Protein AF-A0A9C8WRX9-F1 (afdb_monomer_lite)

Radius of gyration: 29.64 Å; chains: 1; bounding box: 60×27×89 Å

Secondary structure (DSSP, 8-state):
-TTHHHHHHHHHHHHHHHHHHHHHHHHHHHHHHHHHHHHHHHHHT-HHHHHHHHHHHHHHHHHHHHHHTT---SSTTS---HHHHHHHHHHHHHHHHHHHHHHHHHHHHHHHHHIIIIIIHHHHHHHHHHHHHHHHHHHHTT--

Sequence (144 aa):
MKRIFRHWKSLYLVCCLVYAGWVVYIGQAEFAKVNRQYRVLVARLEPDRVKAAALEELGAECRRELRQRNIPEEGACSSWSPEVVETKRNTIAERLEWDRERGLLKVVLFYSSFVILFLLFPPLFIYLFILAVVTLCKNIKIVR

Foldseek 3Di:
DVVCVVCVVVVLVVVLVVQLVVLVVVCPVVLVVLVVVLVVLVVCLPLVNLLVVLLVVQLVVVVVVCVVVVHDPPPPSPDDDPVSSVVSSVVSNVVSVVVSVVSVVVSVCVVVCSCVVRNPVVSVVVVVVVVVVVVVVVVVVVVD

Structure (mmCIF, N/CA/C/O backbone):
data_AF-A0A9C8WRX9-F1
#
_entry.id   AF-A0A9C8WRX9-F1
#
loop_
_atom_site.group_PDB
_atom_site.id
_atom_site.type_symbol
_atom_site.label_atom_id
_atom_site.label_alt_id
_atom_site.label_comp_id
_atom_site.label_asym_id
_atom_site.label_entity_id
_atom_site.label_seq_id
_atom_site.pdbx_PDB_ins_code
_atom_site.Cartn_x
_atom_site.Cartn_y
_atom_site.Cartn_z
_atom_site.occupancy
_atom_site.B_iso_or_equiv
_atom_site.auth_seq_id
_atom_site.auth_comp_id
_atom_site.auth_asym_id
_atom_site.auth_atom_id
_atom_site.pdbx_PDB_model_num
ATOM 1 N N . MET A 1 1 ? -31.955 0.089 37.528 1.00 51.91 1 MET A N 1
ATOM 2 C CA . MET A 1 1 ? -30.509 -0.012 37.186 1.00 51.91 1 MET A CA 1
ATOM 3 C C . MET A 1 1 ? -29.984 -1.441 36.987 1.00 51.91 1 MET A C 1
ATOM 5 O O . MET A 1 1 ? -29.289 -1.645 36.005 1.00 51.91 1 MET A O 1
ATOM 9 N N . LYS A 1 2 ? -30.288 -2.444 37.836 1.00 53.25 2 LYS A N 1
ATOM 10 C CA . LYS A 1 2 ? -29.696 -3.805 37.718 1.00 53.25 2 LYS A CA 1
ATOM 11 C C . LYS A 1 2 ? -29.976 -4.553 36.389 1.00 53.25 2 LYS A C 1
ATOM 13 O O . LYS A 1 2 ? -29.121 -5.317 35.962 1.00 53.25 2 LYS A O 1
ATOM 18 N N . ARG A 1 3 ? -31.121 -4.336 35.714 1.00 57.88 3 ARG A N 1
ATOM 19 C CA . ARG A 1 3 ? -31.441 -5.002 34.422 1.00 57.88 3 ARG A CA 1
ATOM 20 C C . ARG A 1 3 ? -30.629 -4.476 33.233 1.00 57.88 3 ARG A C 1
ATOM 22 O O . ARG A 1 3 ? -30.101 -5.284 32.477 1.00 57.88 3 ARG A O 1
ATOM 29 N N . ILE A 1 4 ? -30.467 -3.155 33.113 1.00 59.72 4 ILE A N 1
ATOM 30 C CA . ILE A 1 4 ? -29.676 -2.510 32.040 1.00 59.72 4 ILE A CA 1
ATOM 31 C C . ILE A 1 4 ? -28.218 -2.999 32.097 1.00 59.72 4 ILE A C 1
ATOM 33 O O . ILE A 1 4 ? -27.620 -3.383 31.096 1.00 59.72 4 ILE A O 1
ATOM 37 N N . PHE A 1 5 ? -27.702 -3.138 33.317 1.00 62.62 5 PHE A N 1
ATOM 38 C CA . PHE A 1 5 ? -26.384 -3.691 33.613 1.00 62.62 5 PHE A CA 1
ATOM 39 C C . PHE A 1 5 ? -26.188 -5.177 33.303 1.00 62.62 5 PHE A C 1
ATOM 41 O O . PHE A 1 5 ? -25.057 -5.655 33.341 1.00 62.62 5 PHE A O 1
ATOM 48 N N . ARG A 1 6 ? -27.250 -5.930 33.008 1.00 67.81 6 ARG A N 1
ATOM 49 C CA . ARG A 1 6 ? -27.125 -7.343 32.636 1.00 67.81 6 ARG A CA 1
ATOM 50 C C . ARG A 1 6 ? -26.940 -7.516 31.122 1.00 67.81 6 ARG A C 1
ATOM 52 O O . ARG A 1 6 ? -26.335 -8.494 30.712 1.00 67.81 6 ARG A O 1
ATOM 59 N N . HIS A 1 7 ? -27.416 -6.562 30.313 1.00 79.31 7 HIS A N 1
ATOM 60 C CA . HIS A 1 7 ? -27.458 -6.680 28.845 1.00 79.31 7 HIS A CA 1
ATOM 61 C C . HIS A 1 7 ? -26.513 -5.718 28.109 1.00 79.31 7 HIS A C 1
ATOM 63 O O . HIS A 1 7 ? -26.335 -5.859 26.901 1.00 79.31 7 HIS A O 1
ATOM 69 N N . TRP A 1 8 ? -25.856 -4.785 28.811 1.00 80.25 8 TRP A N 1
ATOM 70 C CA . TRP A 1 8 ? -24.963 -3.798 28.184 1.00 80.25 8 TRP A CA 1
ATOM 71 C C . TRP A 1 8 ? -23.849 -4.423 27.333 1.00 80.25 8 TRP A C 1
ATOM 73 O O . TRP A 1 8 ? -23.511 -3.864 26.300 1.00 80.25 8 TRP A O 1
ATOM 83 N N . LYS A 1 9 ? -23.327 -5.602 27.710 1.00 82.88 9 LYS A N 1
ATOM 84 C CA . LYS A 1 9 ? -22.316 -6.325 26.917 1.00 82.88 9 LYS A CA 1
ATOM 85 C C . LYS A 1 9 ? -22.844 -6.750 25.546 1.00 82.88 9 LYS A C 1
ATOM 87 O O . LYS A 1 9 ? -22.125 -6.636 24.563 1.00 82.88 9 LYS A O 1
ATOM 92 N N . SER A 1 10 ? -24.092 -7.221 25.487 1.00 85.44 10 SER A N 1
ATOM 93 C CA . SER A 1 10 ? -24.718 -7.647 24.227 1.00 85.44 10 SER A CA 1
ATOM 94 C C . SER A 1 10 ? -25.017 -6.442 23.341 1.00 85.44 10 SER A C 1
ATOM 96 O O . SER A 1 10 ? -24.721 -6.469 22.154 1.00 85.44 10 SER A O 1
ATOM 98 N N . LEU A 1 11 ? -25.529 -5.355 23.930 1.00 86.00 11 LEU A N 1
ATOM 99 C CA . LEU A 1 11 ? -25.752 -4.102 23.207 1.00 86.00 11 LEU A CA 1
ATOM 100 C C . LEU A 1 11 ? -24.438 -3.532 22.655 1.00 86.00 11 LEU A C 1
ATOM 102 O O . LEU A 1 11 ? -24.371 -3.163 21.489 1.00 86.00 11 LEU A O 1
ATOM 106 N N . TYR A 1 12 ? -23.385 -3.519 23.474 1.00 85.56 12 TYR A N 1
ATOM 107 C CA . TYR A 1 12 ? -22.049 -3.099 23.062 1.00 85.56 12 TYR A CA 1
ATOM 108 C C . TYR A 1 12 ? -21.527 -3.953 21.900 1.00 85.56 12 TYR A C 1
ATOM 110 O O . TYR A 1 12 ? -21.098 -3.395 20.896 1.00 85.56 12 TYR A O 1
ATOM 118 N N . LEU A 1 13 ? -21.638 -5.285 21.987 1.00 86.50 13 LEU A N 1
ATOM 119 C CA . LEU A 1 13 ? -21.220 -6.191 20.915 1.00 86.50 13 LEU A CA 1
ATOM 120 C C . LEU A 1 13 ? -21.932 -5.871 19.591 1.00 86.50 13 LEU A C 1
ATOM 122 O O . LEU A 1 13 ? -21.276 -5.747 18.560 1.00 86.50 13 LEU A O 1
ATOM 126 N N . VAL A 1 14 ? -23.257 -5.696 19.620 1.00 89.62 14 VAL A N 1
ATOM 127 C CA . VAL A 1 14 ? -24.044 -5.354 18.425 1.00 89.62 14 VAL A CA 1
ATOM 128 C C . VAL A 1 14 ? -23.604 -4.006 17.853 1.00 89.62 14 VAL A C 1
ATOM 130 O O . VAL A 1 14 ? -23.353 -3.910 16.653 1.00 89.62 14 VAL A O 1
ATOM 133 N N . CYS A 1 15 ? -23.429 -2.984 18.695 1.00 88.06 15 CYS A N 1
ATOM 134 C CA . CYS A 1 15 ? -22.931 -1.679 18.257 1.00 88.06 15 CYS A CA 1
ATOM 135 C C . CYS A 1 15 ? -21.534 -1.773 17.626 1.00 88.06 15 CYS A C 1
ATOM 137 O O . CYS A 1 15 ? -21.291 -1.140 16.603 1.00 88.06 15 CYS A O 1
ATOM 139 N N . CYS A 1 16 ? -20.631 -2.583 18.187 1.00 89.56 16 CYS A N 1
ATOM 140 C CA . CYS A 1 16 ? -19.301 -2.802 17.623 1.00 89.56 16 CYS A CA 1
ATOM 141 C C . CYS A 1 16 ? -19.353 -3.480 16.255 1.00 89.56 16 CYS A C 1
ATOM 143 O O . CYS A 1 16 ? -18.619 -3.074 15.360 1.00 89.56 16 CYS A O 1
ATOM 145 N N . LEU A 1 17 ? -20.221 -4.479 16.073 1.00 89.56 17 LEU A N 1
ATOM 146 C CA . LEU A 1 17 ? -20.381 -5.159 14.786 1.00 89.56 17 LEU A CA 1
ATOM 147 C C . LEU A 1 17 ? -20.940 -4.214 13.717 1.00 89.56 17 LEU A C 1
ATOM 149 O O . LEU A 1 17 ? -20.411 -4.166 12.607 1.00 89.56 17 LEU A O 1
ATOM 153 N N . VAL A 1 18 ? -21.960 -3.421 14.061 1.00 92.06 18 VAL A N 1
ATOM 154 C CA . VAL A 1 18 ? -22.529 -2.410 13.155 1.00 92.06 18 VAL A CA 1
ATOM 155 C C . VAL A 1 18 ? -21.480 -1.356 12.797 1.00 92.06 18 VAL A C 1
ATOM 157 O O . VAL A 1 18 ? -21.315 -1.028 11.624 1.00 92.06 18 VAL A O 1
ATOM 160 N N . TYR A 1 19 ? -20.727 -0.868 13.785 1.00 89.69 19 TYR A N 1
ATOM 161 C CA . TYR A 1 19 ? -19.653 0.097 13.571 1.00 89.69 19 TYR A CA 1
ATOM 162 C C . TYR A 1 19 ? -18.541 -0.463 12.678 1.00 89.69 19 TYR A C 1
ATOM 164 O O . TYR A 1 19 ? -18.140 0.196 11.723 1.00 89.69 19 TYR A O 1
ATOM 172 N N . ALA A 1 20 ? -18.083 -1.691 12.934 1.00 87.62 20 ALA A N 1
ATOM 173 C CA . ALA A 1 20 ? -17.070 -2.342 12.112 1.00 87.62 20 ALA A CA 1
ATOM 174 C C . ALA A 1 20 ? -17.550 -2.503 10.663 1.00 87.62 20 ALA A C 1
ATOM 176 O O . ALA A 1 20 ? -16.815 -2.163 9.738 1.00 87.62 20 ALA A O 1
ATOM 177 N N . GLY A 1 21 ? -18.797 -2.942 10.458 1.00 90.19 21 GLY A N 1
ATOM 178 C CA . GLY A 1 21 ? -19.402 -3.036 9.128 1.00 90.19 21 GLY A CA 1
ATOM 179 C C . GLY A 1 21 ? -19.454 -1.685 8.408 1.00 90.19 21 GLY A C 1
ATOM 180 O O . GLY A 1 21 ? -19.075 -1.593 7.243 1.00 90.19 21 GLY A O 1
ATOM 181 N N . TRP A 1 22 ? -19.848 -0.624 9.115 1.00 91.50 22 TRP A N 1
ATOM 182 C CA . TRP A 1 22 ? -19.892 0.739 8.583 1.00 91.50 22 TRP A CA 1
ATOM 183 C C . TRP A 1 22 ? -18.506 1.283 8.208 1.00 91.50 22 TRP A C 1
ATOM 185 O O . TRP A 1 22 ? -18.316 1.821 7.118 1.00 91.50 22 TRP A O 1
ATOM 195 N N . VAL A 1 23 ? -17.517 1.108 9.088 1.00 88.44 23 VAL A N 1
ATOM 196 C CA . VAL A 1 23 ? -16.126 1.523 8.855 1.00 88.44 23 VAL A CA 1
ATOM 197 C C . VAL A 1 23 ? -15.534 0.784 7.660 1.00 88.44 23 VAL A C 1
ATOM 199 O O . VAL A 1 23 ? -14.922 1.411 6.797 1.00 88.44 23 VAL A O 1
ATOM 202 N N . VAL A 1 24 ? -15.752 -0.531 7.572 1.00 87.81 24 VAL A N 1
ATOM 203 C CA . VAL A 1 24 ? -15.314 -1.332 6.424 1.00 87.81 24 VAL A CA 1
ATOM 204 C C . VAL A 1 24 ? -15.977 -0.834 5.145 1.00 87.81 24 VAL A C 1
ATOM 206 O O . VAL A 1 24 ? -15.273 -0.655 4.157 1.00 87.81 24 VAL A O 1
ATOM 209 N N . TYR A 1 25 ? -17.286 -0.559 5.168 1.00 89.56 25 TYR A N 1
ATOM 210 C CA . TYR A 1 25 ? -18.033 -0.045 4.018 1.00 89.56 25 TYR A CA 1
ATOM 211 C C . TYR A 1 25 ? -17.463 1.281 3.494 1.00 89.56 25 TYR A C 1
ATOM 213 O O . TYR A 1 25 ? -17.149 1.381 2.310 1.00 89.56 25 TYR A O 1
ATOM 221 N N . ILE A 1 26 ? -17.244 2.269 4.369 1.00 87.75 26 ILE A N 1
ATOM 222 C CA . ILE A 1 26 ? -16.632 3.552 3.978 1.00 87.75 26 ILE A CA 1
ATOM 223 C C . ILE A 1 26 ? -15.196 3.348 3.479 1.00 87.75 26 ILE A C 1
ATOM 225 O O . ILE A 1 26 ? -14.779 3.966 2.499 1.00 87.75 26 ILE A O 1
ATOM 229 N N . GLY A 1 27 ? -14.439 2.461 4.127 1.00 85.56 27 GLY A N 1
ATOM 230 C CA . GLY A 1 27 ? -13.044 2.199 3.786 1.00 85.56 27 GLY A CA 1
ATOM 231 C C . GLY A 1 27 ? -12.840 1.560 2.409 1.00 85.56 27 GLY A C 1
ATOM 232 O O . GLY A 1 27 ? -11.751 1.688 1.851 1.00 85.56 27 GLY A O 1
ATOM 233 N N . GLN A 1 28 ? -13.851 0.895 1.829 1.00 88.25 28 GLN A N 1
ATOM 234 C CA . GLN A 1 28 ? -13.695 0.126 0.583 1.00 88.25 28 GLN A CA 1
ATOM 235 C C . GLN A 1 28 ? -13.137 0.956 -0.577 1.00 88.25 28 GLN A C 1
ATOM 237 O O . GLN A 1 28 ? -12.284 0.467 -1.321 1.00 88.25 28 GLN A O 1
ATOM 242 N N . ALA A 1 29 ? -13.582 2.206 -0.725 1.00 85.81 29 ALA A N 1
ATOM 243 C CA . ALA A 1 29 ? -13.127 3.081 -1.804 1.00 85.81 29 ALA A CA 1
ATOM 244 C C . ALA A 1 29 ? -11.624 3.399 -1.691 1.00 85.81 29 ALA A C 1
ATOM 246 O O . ALA A 1 29 ? -10.887 3.316 -2.678 1.00 85.81 29 ALA A O 1
ATOM 247 N N . GLU A 1 30 ? -11.148 3.689 -0.479 1.00 86.06 30 GLU A N 1
ATOM 248 C CA . GLU A 1 30 ? -9.733 3.972 -0.226 1.00 86.06 30 GLU A CA 1
ATOM 249 C C . GLU A 1 30 ? -8.872 2.708 -0.353 1.00 86.06 30 GLU A C 1
ATOM 251 O O . GLU A 1 30 ? -7.814 2.740 -0.988 1.00 86.06 30 GLU A O 1
ATOM 256 N N . PHE A 1 31 ? -9.353 1.557 0.132 1.00 86.12 31 PHE A N 1
ATOM 257 C CA . PHE A 1 31 ? -8.677 0.272 -0.082 1.00 86.12 31 PHE A CA 1
ATOM 258 C C . PHE A 1 31 ? -8.534 -0.063 -1.568 1.00 86.12 31 PHE A C 1
ATOM 260 O O . PHE A 1 31 ? -7.463 -0.488 -2.011 1.00 86.12 31 PHE A O 1
ATOM 267 N N . ALA A 1 32 ? -9.585 0.160 -2.360 1.00 87.81 32 ALA A N 1
ATOM 268 C CA . ALA A 1 32 ? -9.549 -0.060 -3.801 1.00 87.81 32 ALA A CA 1
ATOM 269 C C . ALA A 1 32 ? -8.505 0.837 -4.481 1.00 87.81 32 ALA A C 1
ATOM 271 O O . ALA A 1 32 ? -7.756 0.373 -5.345 1.00 87.81 32 ALA A O 1
ATOM 272 N N . LYS A 1 33 ? -8.403 2.103 -4.061 1.00 88.12 33 LYS A N 1
ATOM 273 C CA . LYS A 1 33 ? -7.417 3.057 -4.579 1.00 88.12 33 LYS A CA 1
ATOM 274 C C . LYS A 1 33 ? -5.982 2.624 -4.273 1.00 88.12 33 LYS A C 1
ATOM 276 O O . LYS A 1 33 ? -5.161 2.570 -5.191 1.00 88.12 33 LYS A O 1
ATOM 281 N N . VAL A 1 34 ? -5.690 2.260 -3.024 1.00 86.94 34 VAL A N 1
ATOM 282 C CA . VAL A 1 34 ? -4.356 1.803 -2.594 1.00 86.94 34 VAL A CA 1
ATOM 283 C C . VAL A 1 34 ? -3.968 0.498 -3.300 1.00 86.94 34 VAL A C 1
ATOM 285 O O . VAL A 1 34 ? -2.874 0.389 -3.857 1.00 86.94 34 VAL A O 1
ATOM 288 N N . ASN A 1 35 ? -4.889 -0.465 -3.389 1.00 86.50 35 ASN A N 1
ATOM 289 C CA . ASN A 1 35 ? -4.653 -1.716 -4.113 1.00 86.50 35 ASN A CA 1
ATOM 290 C C . ASN A 1 35 ? -4.427 -1.486 -5.613 1.00 86.50 35 ASN A C 1
ATOM 292 O O . ASN A 1 35 ? -3.591 -2.157 -6.218 1.00 86.50 35 ASN A O 1
ATOM 296 N N . ARG A 1 36 ? -5.137 -0.533 -6.233 1.00 88.62 36 ARG A N 1
ATOM 297 C CA . ARG A 1 36 ? -4.925 -0.175 -7.642 1.00 88.62 36 ARG A CA 1
ATOM 298 C C . ARG A 1 36 ? -3.526 0.394 -7.864 1.00 88.62 36 ARG A C 1
ATOM 300 O O . ARG A 1 36 ? -2.868 -0.006 -8.819 1.00 88.62 36 ARG A O 1
ATOM 307 N N . GLN A 1 37 ? -3.057 1.281 -6.986 1.00 87.19 37 GLN A N 1
ATOM 308 C CA . GLN A 1 37 ? -1.696 1.823 -7.059 1.00 87.19 37 GLN A CA 1
ATOM 309 C C . GLN A 1 37 ? -0.642 0.717 -6.931 1.00 87.19 37 GLN A C 1
ATOM 311 O O . GLN A 1 37 ? 0.293 0.670 -7.730 1.00 87.19 37 GLN A O 1
ATOM 316 N N . TYR A 1 38 ? -0.834 -0.216 -5.996 1.00 85.25 38 TYR A N 1
ATOM 317 C CA . TYR A 1 38 ? 0.052 -1.369 -5.852 1.00 85.25 38 TYR A CA 1
ATOM 318 C C . TYR A 1 38 ? 0.050 -2.269 -7.097 1.00 85.25 38 TYR A C 1
ATOM 320 O O . TYR A 1 38 ? 1.113 -2.643 -7.585 1.00 85.25 38 TYR A O 1
ATOM 328 N N . ARG A 1 39 ? -1.120 -2.561 -7.681 1.00 87.38 39 ARG A N 1
ATOM 329 C CA . ARG A 1 39 ? -1.208 -3.345 -8.928 1.00 87.38 39 ARG A CA 1
ATOM 330 C C . ARG A 1 39 ? -0.475 -2.683 -10.089 1.00 87.38 39 ARG A C 1
ATOM 332 O O . ARG A 1 39 ? 0.165 -3.381 -10.863 1.00 87.38 39 ARG A O 1
ATOM 339 N N . VAL A 1 40 ? -0.543 -1.356 -10.205 1.00 87.25 40 VAL A N 1
ATOM 340 C CA . VAL A 1 40 ? 0.205 -0.619 -11.236 1.00 87.25 40 VAL A CA 1
ATOM 341 C C . VAL A 1 40 ? 1.713 -0.758 -11.023 1.00 87.25 40 VAL A C 1
ATOM 343 O O . VAL A 1 40 ? 2.433 -0.944 -11.998 1.00 87.25 40 VAL A O 1
ATOM 346 N N . LEU A 1 41 ? 2.192 -0.705 -9.777 1.00 85.94 41 LEU A N 1
ATOM 347 C CA . LEU A 1 41 ? 3.607 -0.937 -9.462 1.00 85.94 41 LEU A CA 1
ATOM 348 C C . LEU A 1 41 ? 4.038 -2.356 -9.841 1.00 85.94 41 LEU A C 1
ATOM 350 O O . LEU A 1 41 ? 5.052 -2.518 -10.507 1.00 85.94 41 LEU A O 1
ATOM 354 N N . VAL A 1 42 ? 3.238 -3.371 -9.503 1.00 85.69 42 VAL A N 1
ATOM 355 C CA . VAL A 1 42 ? 3.520 -4.767 -9.874 1.00 85.69 42 VAL A CA 1
ATOM 356 C C . VAL A 1 42 ? 3.521 -4.959 -11.392 1.00 85.69 42 VAL A C 1
ATOM 358 O O . VAL A 1 42 ? 4.427 -5.594 -11.919 1.00 85.69 42 VAL A O 1
ATOM 361 N N . ALA A 1 43 ? 2.565 -4.364 -12.111 1.00 86.31 43 ALA A N 1
ATOM 362 C CA . ALA A 1 43 ? 2.497 -4.460 -13.569 1.00 86.31 43 ALA A CA 1
ATOM 363 C C . ALA A 1 43 ? 3.726 -3.849 -14.265 1.00 86.31 43 ALA A C 1
ATOM 365 O O . ALA A 1 43 ? 4.081 -4.266 -15.361 1.00 86.31 43 ALA A O 1
ATOM 366 N N . ARG A 1 44 ? 4.414 -2.880 -13.644 1.00 83.25 44 ARG A N 1
ATOM 367 C CA . ARG A 1 44 ? 5.657 -2.313 -14.197 1.00 83.25 44 ARG A CA 1
ATOM 368 C C . ARG A 1 44 ? 6.829 -3.295 -14.178 1.00 83.25 44 ARG A C 1
ATOM 370 O O . ARG A 1 44 ? 7.743 -3.108 -14.970 1.00 83.25 44 ARG A O 1
ATOM 377 N N . LEU A 1 45 ? 6.792 -4.327 -13.332 1.00 86.31 45 LEU A N 1
ATOM 378 C CA . LEU A 1 45 ? 7.811 -5.380 -13.290 1.00 86.31 45 LEU A CA 1
ATOM 379 C C . LEU A 1 45 ? 7.600 -6.462 -14.368 1.00 86.31 45 LEU A C 1
ATOM 381 O O . LEU A 1 45 ? 8.389 -7.402 -14.439 1.00 86.31 45 LEU A O 1
ATOM 385 N N . GLU A 1 46 ? 6.564 -6.362 -15.213 1.00 87.31 46 GLU A N 1
ATOM 386 C CA . GLU A 1 46 ? 6.387 -7.289 -16.338 1.00 87.31 46 GLU A CA 1
ATOM 387 C C . GLU A 1 46 ? 7.627 -7.272 -17.250 1.00 87.31 46 GLU A C 1
ATOM 389 O O . GLU A 1 46 ? 8.069 -6.194 -17.660 1.00 87.31 46 GLU A O 1
ATOM 394 N N . PRO A 1 47 ? 8.187 -8.442 -17.610 1.00 82.88 47 PRO A N 1
ATOM 395 C CA . PRO A 1 47 ? 9.480 -8.531 -18.288 1.00 82.88 47 PRO A CA 1
ATOM 396 C C . PRO A 1 47 ? 9.515 -7.755 -19.611 1.00 82.88 47 PRO A C 1
ATOM 398 O O . PRO A 1 47 ? 10.518 -7.102 -19.905 1.00 82.88 47 PRO A O 1
ATOM 401 N N . ASP A 1 48 ? 8.410 -7.751 -20.359 1.00 86.81 48 ASP A N 1
ATOM 402 C CA . ASP A 1 48 ? 8.281 -7.006 -21.615 1.00 86.81 48 ASP A CA 1
ATOM 403 C C . ASP A 1 48 ? 8.281 -5.488 -21.395 1.00 86.81 48 ASP A C 1
ATOM 405 O O . ASP A 1 48 ? 8.872 -4.742 -22.178 1.00 86.81 48 ASP A O 1
ATOM 409 N N . ARG A 1 49 ? 7.685 -5.012 -20.293 1.00 85.00 49 ARG A N 1
ATOM 410 C CA . ARG A 1 49 ? 7.680 -3.587 -19.938 1.00 85.00 49 ARG A CA 1
ATOM 411 C C . ARG A 1 49 ? 9.034 -3.115 -19.441 1.00 85.00 49 ARG A C 1
ATOM 413 O O . ARG A 1 49 ? 9.456 -2.024 -19.809 1.00 85.00 49 ARG A O 1
ATOM 420 N N . VAL A 1 50 ? 9.723 -3.934 -18.647 1.00 85.62 50 VAL A N 1
ATOM 421 C CA . VAL A 1 50 ? 11.088 -3.633 -18.194 1.00 85.62 50 VAL A CA 1
ATOM 422 C C . VAL A 1 50 ? 12.030 -3.557 -19.395 1.00 85.62 50 VAL A C 1
ATOM 424 O O . VAL A 1 50 ? 12.830 -2.629 -19.492 1.00 85.62 50 VAL A O 1
ATOM 427 N N . LYS A 1 51 ? 11.899 -4.482 -20.355 1.00 84.88 51 LYS A N 1
ATOM 428 C CA . LYS A 1 51 ? 12.686 -4.465 -21.595 1.00 84.88 51 LYS A CA 1
ATOM 429 C C . LYS A 1 51 ? 12.387 -3.232 -22.455 1.00 84.88 51 LYS A C 1
ATOM 431 O O . LYS A 1 51 ? 13.319 -2.603 -22.947 1.00 84.88 51 LYS A O 1
ATOM 436 N N . ALA A 1 52 ? 11.116 -2.860 -22.611 1.00 86.56 52 ALA A N 1
ATOM 437 C CA . ALA A 1 52 ? 10.733 -1.646 -23.331 1.00 86.56 52 ALA A CA 1
ATOM 438 C C . ALA A 1 52 ? 11.292 -0.378 -22.659 1.00 86.56 52 ALA A C 1
ATOM 440 O O . ALA A 1 52 ? 11.875 0.464 -23.338 1.00 86.56 52 ALA A O 1
ATOM 441 N N . ALA A 1 53 ? 11.197 -0.284 -21.329 1.00 85.88 53 ALA A N 1
ATOM 442 C CA . ALA A 1 53 ? 11.753 0.827 -20.557 1.00 85.88 53 ALA A CA 1
ATOM 443 C C . ALA A 1 53 ? 13.285 0.912 -20.672 1.00 85.88 53 ALA A C 1
ATOM 445 O O . ALA A 1 53 ? 13.831 2.006 -20.797 1.00 85.88 53 ALA A O 1
ATOM 446 N N . ALA A 1 54 ? 13.980 -0.232 -20.693 1.00 87.25 54 ALA A N 1
ATOM 447 C CA . ALA A 1 54 ? 15.426 -0.288 -20.911 1.00 87.25 54 ALA A CA 1
ATOM 448 C C . ALA A 1 54 ? 15.832 0.282 -22.269 1.00 87.25 54 ALA A C 1
ATOM 450 O O . ALA A 1 54 ? 16.7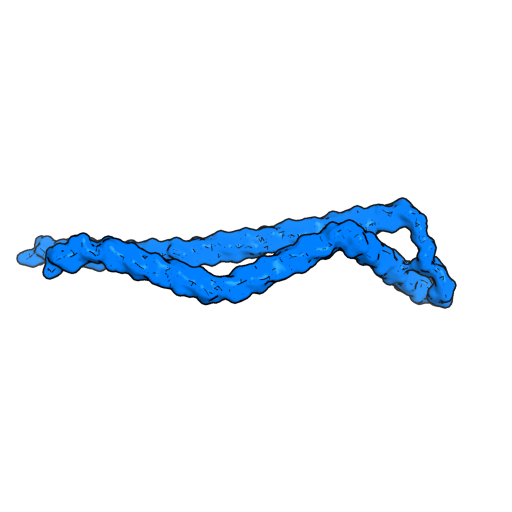44 1.103 -22.345 1.00 87.25 54 ALA A O 1
ATOM 451 N N . LEU A 1 55 ? 15.129 -0.107 -23.333 1.00 86.50 55 LEU A N 1
ATOM 452 C CA . LEU A 1 55 ? 15.385 0.408 -24.677 1.00 86.50 55 LEU A CA 1
ATOM 453 C C . LEU A 1 55 ? 15.073 1.906 -24.790 1.00 86.50 55 LEU A C 1
ATOM 455 O O . LEU A 1 55 ? 15.809 2.639 -25.449 1.00 86.50 55 LEU A O 1
ATOM 459 N N . GLU A 1 56 ? 14.015 2.376 -24.129 1.00 88.19 56 GLU A N 1
ATOM 460 C CA . GLU A 1 56 ? 13.648 3.792 -24.105 1.00 88.19 56 GLU A CA 1
ATOM 461 C C . GLU A 1 56 ? 14.692 4.651 -23.370 1.00 88.19 56 GLU A C 1
ATOM 463 O O . GLU A 1 56 ? 15.094 5.698 -23.887 1.00 88.19 56 GLU A O 1
ATOM 468 N N . GLU A 1 57 ? 15.173 4.205 -22.202 1.00 86.38 57 GLU A N 1
ATOM 469 C CA . GLU A 1 57 ? 16.195 4.913 -21.416 1.00 86.38 57 GLU A CA 1
ATOM 470 C C . GLU A 1 57 ? 17.538 4.943 -22.163 1.00 86.38 57 GLU A C 1
ATOM 472 O O . GLU A 1 57 ? 18.144 6.009 -22.275 1.00 86.38 57 GLU A O 1
ATOM 477 N N . LEU A 1 58 ? 17.947 3.827 -22.781 1.00 86.44 58 LEU A N 1
ATOM 478 C CA . LEU A 1 58 ? 19.136 3.766 -23.643 1.00 86.44 58 LEU A CA 1
ATOM 479 C C . LEU A 1 58 ? 19.020 4.715 -24.848 1.00 86.44 58 LEU A C 1
ATOM 481 O O . LEU A 1 58 ? 19.938 5.481 -25.143 1.00 86.44 58 LEU A O 1
ATOM 485 N N . GLY A 1 59 ? 17.866 4.735 -25.522 1.00 86.56 59 GLY A N 1
ATOM 486 C CA . GLY A 1 59 ? 17.614 5.664 -26.625 1.00 86.56 59 GLY A CA 1
ATOM 487 C C . GLY A 1 59 ? 17.625 7.134 -26.184 1.00 86.56 59 GLY A C 1
ATOM 488 O O . GLY A 1 59 ? 18.071 8.013 -26.924 1.00 86.56 59 GLY A O 1
ATOM 489 N N . ALA A 1 60 ? 17.151 7.432 -24.972 1.00 86.69 60 ALA A N 1
ATOM 490 C CA . ALA A 1 60 ? 17.222 8.770 -24.395 1.00 86.69 60 ALA A CA 1
ATOM 491 C C . ALA A 1 60 ? 18.659 9.182 -24.036 1.00 86.69 60 ALA A C 1
ATOM 493 O O . ALA A 1 60 ? 19.031 10.324 -24.308 1.00 86.69 60 ALA A O 1
ATOM 494 N N . GLU A 1 61 ? 19.461 8.278 -23.469 1.00 85.56 61 GLU A N 1
ATOM 495 C CA . GLU A 1 61 ? 20.883 8.506 -23.172 1.00 85.56 61 GLU A CA 1
ATOM 496 C C . GLU A 1 61 ? 21.669 8.812 -24.450 1.00 85.56 61 GLU A C 1
ATOM 498 O O . GLU A 1 61 ? 22.302 9.864 -24.536 1.00 85.56 61 GLU A O 1
ATOM 503 N N . CYS A 1 62 ? 21.513 7.996 -25.494 1.00 84.94 62 CYS A N 1
ATOM 504 C CA . CYS A 1 62 ? 22.173 8.227 -26.781 1.00 84.94 62 CYS A CA 1
ATOM 505 C C . CYS A 1 62 ? 21.787 9.570 -27.424 1.00 84.94 62 CYS A C 1
ATOM 507 O O . CYS A 1 62 ? 22.659 10.326 -27.851 1.00 84.94 62 CYS A O 1
ATOM 509 N N . ARG A 1 63 ? 20.498 9.946 -27.423 1.00 84.06 63 ARG A N 1
ATOM 510 C CA . ARG A 1 63 ? 20.072 11.269 -27.925 1.00 84.06 63 ARG A CA 1
ATOM 511 C C . ARG A 1 63 ? 20.669 12.425 -27.121 1.00 84.06 63 ARG A C 1
ATOM 513 O O . ARG A 1 63 ? 21.016 13.454 -27.695 1.00 84.06 63 ARG A O 1
ATOM 520 N N . ARG A 1 64 ? 20.803 12.281 -25.797 1.00 84.94 64 ARG A N 1
ATOM 521 C CA . ARG A 1 64 ? 21.449 13.301 -24.951 1.00 84.94 64 ARG A CA 1
ATOM 522 C C . ARG A 1 64 ? 22.931 13.448 -25.288 1.00 84.94 64 ARG A C 1
ATOM 524 O O . ARG A 1 64 ? 23.400 14.578 -25.398 1.00 84.94 64 ARG A O 1
ATOM 531 N N . GLU A 1 65 ? 23.641 12.344 -25.490 1.00 83.94 65 GLU A N 1
ATOM 532 C CA . GLU A 1 65 ? 25.059 12.365 -25.863 1.00 83.94 65 GLU A CA 1
ATOM 533 C C . GLU A 1 65 ? 25.291 12.957 -27.259 1.00 83.94 65 GLU A C 1
ATOM 535 O O . GLU A 1 65 ? 26.183 13.789 -27.431 1.00 83.94 65 GLU A O 1
ATOM 540 N N . LEU A 1 66 ? 24.460 12.601 -28.244 1.00 82.94 66 LEU A N 1
ATOM 541 C CA . LEU A 1 66 ? 24.530 13.169 -29.595 1.00 82.94 66 LEU A CA 1
ATOM 542 C C . LEU A 1 66 ? 24.306 14.684 -29.582 1.00 82.94 66 LEU A C 1
ATOM 544 O O . LEU A 1 66 ? 25.076 15.422 -30.198 1.00 82.94 66 LEU A O 1
ATOM 548 N N . ARG A 1 67 ? 23.322 15.162 -28.806 1.00 81.56 67 ARG A N 1
ATOM 549 C CA . ARG A 1 67 ? 23.088 16.601 -28.606 1.00 81.56 67 ARG A CA 1
ATOM 550 C C . ARG A 1 67 ? 24.273 17.300 -27.954 1.00 81.56 67 ARG A C 1
ATOM 552 O O . ARG A 1 67 ? 24.627 18.390 -28.381 1.00 81.56 67 ARG A O 1
ATOM 559 N N . GLN A 1 68 ? 24.906 16.687 -26.953 1.00 82.44 68 GLN A N 1
ATOM 560 C CA . GLN A 1 68 ? 26.104 17.257 -26.323 1.00 82.44 68 GLN A CA 1
ATOM 561 C C . GLN A 1 68 ? 27.293 17.338 -27.286 1.00 82.44 68 GLN A C 1
ATOM 563 O O . GLN A 1 68 ? 28.103 18.255 -27.183 1.00 82.44 68 GLN A O 1
ATOM 568 N N . ARG A 1 69 ? 27.397 16.396 -28.229 1.00 80.56 69 ARG A N 1
ATOM 569 C CA . ARG A 1 69 ? 28.476 16.352 -29.223 1.00 80.56 69 ARG A CA 1
ATOM 570 C C . ARG A 1 69 ? 28.150 17.084 -30.533 1.00 80.56 69 ARG A C 1
ATOM 572 O O . AR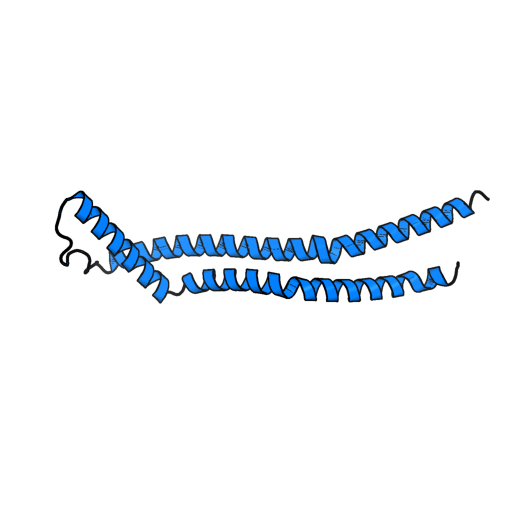G A 1 69 ? 28.986 17.070 -31.429 1.00 80.56 69 ARG A O 1
ATOM 579 N N . ASN A 1 70 ? 26.982 17.729 -30.650 1.00 79.31 70 ASN A N 1
ATOM 580 C CA . ASN A 1 70 ? 26.474 18.350 -31.885 1.00 79.31 70 ASN A CA 1
ATOM 581 C C . ASN A 1 70 ? 26.456 17.395 -33.099 1.00 79.31 70 ASN A C 1
ATOM 583 O O . ASN A 1 70 ? 26.684 17.816 -34.232 1.00 79.31 70 ASN A O 1
ATOM 587 N N . ILE A 1 71 ? 26.207 16.104 -32.869 1.00 75.25 71 ILE A N 1
ATOM 588 C CA . ILE A 1 71 ? 26.141 15.091 -33.929 1.00 75.25 71 ILE A CA 1
ATOM 589 C C . ILE A 1 71 ? 24.671 14.942 -34.371 1.00 75.25 71 ILE A C 1
ATOM 591 O O . ILE A 1 71 ? 23.800 14.846 -33.501 1.00 75.25 71 ILE A O 1
ATOM 595 N N . PRO A 1 72 ? 24.366 14.916 -35.684 1.00 70.00 72 PRO A N 1
ATOM 596 C CA . PRO A 1 72 ? 23.007 14.695 -36.182 1.00 70.00 72 PRO A CA 1
ATOM 597 C C . PRO A 1 72 ? 22.399 13.385 -35.649 1.00 70.00 72 PRO A C 1
ATOM 599 O O . PRO A 1 72 ? 23.060 12.351 -35.643 1.00 70.00 72 PRO A O 1
ATOM 602 N N . GLU A 1 73 ? 21.129 13.417 -35.222 1.00 65.88 73 GLU A N 1
ATOM 603 C CA . GLU A 1 73 ? 20.415 12.285 -34.589 1.00 65.88 73 GLU A CA 1
ATOM 604 C C . GLU A 1 73 ? 20.094 11.110 -35.551 1.00 65.88 73 GLU A C 1
ATOM 606 O O . GLU A 1 73 ? 19.455 10.137 -35.147 1.00 65.88 73 GLU A O 1
ATOM 611 N N . GLU A 1 74 ? 20.512 11.163 -36.820 1.00 60.06 74 GLU A N 1
ATOM 612 C CA . GLU A 1 74 ? 20.088 10.212 -37.853 1.00 60.06 74 GLU A CA 1
ATOM 613 C C . GLU A 1 74 ? 20.620 8.787 -37.595 1.00 60.06 74 GLU A C 1
ATOM 615 O O . GLU A 1 74 ? 21.780 8.459 -37.829 1.00 60.06 74 GLU A O 1
ATOM 620 N N . GLY A 1 75 ? 19.741 7.914 -37.091 1.00 59.97 75 GLY A N 1
ATOM 621 C CA . GLY A 1 75 ? 19.901 6.452 -37.087 1.00 59.97 75 GLY A CA 1
ATOM 622 C C . GLY A 1 75 ? 20.821 5.846 -36.019 1.00 59.97 75 GLY A C 1
ATOM 623 O O . GLY A 1 75 ? 20.702 4.651 -35.741 1.00 59.97 75 GLY A O 1
ATOM 624 N N . ALA A 1 76 ? 21.674 6.637 -35.364 1.00 61.88 76 ALA A N 1
ATOM 625 C CA . ALA A 1 76 ? 22.736 6.135 -34.482 1.00 61.88 76 ALA A CA 1
ATOM 626 C C . ALA A 1 76 ? 22.250 5.394 -33.214 1.00 61.88 76 ALA A C 1
ATOM 628 O O . ALA A 1 76 ? 22.953 4.526 -32.705 1.00 61.88 76 ALA A O 1
ATOM 629 N N . CYS A 1 77 ? 21.046 5.686 -32.710 1.00 70.31 77 CYS A N 1
ATOM 630 C CA . CYS A 1 77 ? 20.561 5.155 -31.423 1.00 70.31 77 CYS A CA 1
ATOM 631 C C . CYS A 1 77 ? 19.702 3.877 -31.519 1.00 70.31 77 CYS A C 1
ATOM 633 O O . CYS A 1 77 ? 19.023 3.524 -30.552 1.00 70.31 77 CYS A O 1
ATOM 635 N N . SER A 1 78 ? 19.663 3.219 -32.682 1.00 66.88 78 SER A N 1
ATOM 636 C CA . SER A 1 78 ? 18.699 2.144 -32.976 1.00 66.88 78 SER A CA 1
ATOM 637 C C . SER A 1 78 ? 19.224 0.718 -32.756 1.00 66.88 78 SER A C 1
ATOM 639 O O . SER A 1 78 ? 18.427 -0.218 -32.691 1.00 66.88 78 SER A O 1
ATOM 641 N N . SER A 1 79 ? 20.534 0.536 -32.579 1.00 74.56 79 SER A N 1
ATOM 642 C CA . SER A 1 79 ? 21.159 -0.782 -32.429 1.00 74.56 79 SER A CA 1
ATOM 643 C C . SER A 1 79 ? 22.030 -0.845 -31.176 1.00 74.56 79 SER A C 1
ATOM 645 O O . SER A 1 79 ? 23.118 -0.275 -31.139 1.00 74.56 79 SER A O 1
ATOM 647 N N . TRP A 1 80 ? 21.555 -1.571 -30.165 1.00 78.38 80 TRP A N 1
ATOM 648 C CA . TRP A 1 80 ? 22.280 -1.850 -28.924 1.00 78.38 80 TRP A CA 1
ATOM 649 C C . TRP A 1 80 ? 22.684 -3.319 -28.885 1.00 78.38 80 TRP A C 1
ATOM 651 O O . TRP A 1 80 ? 21.930 -4.182 -29.341 1.00 78.38 80 TRP A O 1
ATOM 661 N N . SER A 1 81 ? 23.856 -3.620 -28.324 1.00 84.69 81 SER A N 1
ATOM 662 C CA . SER A 1 81 ? 24.236 -5.012 -28.094 1.00 84.69 81 SER A CA 1
ATOM 663 C C . SER A 1 81 ? 23.298 -5.656 -27.056 1.00 84.69 81 SER A C 1
ATOM 665 O O . SER A 1 81 ? 22.830 -4.970 -26.139 1.00 84.69 81 SER A O 1
ATOM 667 N N . PRO A 1 82 ? 23.028 -6.972 -27.153 1.00 85.19 82 PRO A N 1
ATOM 668 C CA . PRO A 1 82 ? 22.172 -7.670 -26.191 1.00 85.19 82 PRO A CA 1
ATOM 669 C C . PRO A 1 82 ? 22.650 -7.515 -24.741 1.00 85.19 82 PRO A C 1
ATOM 671 O O . PRO A 1 82 ? 21.838 -7.385 -23.832 1.00 85.19 82 PRO A O 1
ATOM 674 N N . GLU A 1 83 ? 23.967 -7.469 -24.536 1.00 87.25 83 GLU A N 1
ATOM 675 C CA . GLU A 1 83 ? 24.603 -7.323 -23.224 1.00 87.25 83 GLU A CA 1
ATOM 676 C C . GLU A 1 83 ? 24.321 -5.958 -22.572 1.00 87.25 83 GLU A C 1
ATOM 678 O O . GLU A 1 83 ? 24.020 -5.884 -21.378 1.00 87.25 83 GLU A O 1
ATOM 683 N N . VAL A 1 84 ? 24.335 -4.873 -23.357 1.00 84.69 84 VAL A N 1
ATOM 684 C CA . VAL A 1 84 ? 24.009 -3.523 -22.864 1.00 84.69 84 VAL A CA 1
ATOM 685 C C . VAL A 1 84 ? 22.527 -3.426 -22.496 1.00 84.69 84 VAL A C 1
ATOM 687 O O . VAL A 1 84 ? 22.182 -2.858 -21.457 1.00 84.69 84 VAL A O 1
ATOM 690 N N . VAL A 1 85 ? 21.650 -4.029 -23.306 1.00 85.50 85 VAL A N 1
ATOM 691 C CA . VAL A 1 85 ? 20.208 -4.078 -23.023 1.00 85.50 85 VAL A CA 1
ATOM 692 C C . VAL A 1 85 ? 19.929 -4.874 -21.749 1.00 85.50 85 VAL A C 1
ATOM 694 O O . VAL A 1 85 ? 19.152 -4.412 -20.915 1.00 85.50 85 VAL A O 1
ATOM 697 N N . GLU A 1 86 ? 20.577 -6.025 -21.559 1.00 87.06 86 GLU A N 1
ATOM 698 C CA . GLU A 1 86 ? 20.364 -6.864 -20.375 1.00 87.06 86 GLU A CA 1
ATOM 699 C C . GLU A 1 86 ? 20.892 -6.199 -19.098 1.00 87.06 86 GLU A C 1
ATOM 701 O O . GLU A 1 86 ? 20.218 -6.199 -18.068 1.00 87.06 86 GLU A O 1
ATOM 706 N N . THR A 1 87 ? 22.049 -5.535 -19.175 1.00 89.50 87 THR A N 1
ATOM 707 C CA . THR A 1 87 ? 22.595 -4.770 -18.045 1.00 89.50 87 THR A CA 1
ATOM 708 C C . THR A 1 87 ? 21.628 -3.664 -17.623 1.00 89.50 87 THR A C 1
ATOM 710 O O . THR A 1 87 ? 21.281 -3.554 -16.445 1.00 89.50 87 THR A O 1
ATOM 713 N N . LYS A 1 88 ? 21.117 -2.880 -18.584 1.00 87.69 88 LYS A N 1
ATOM 714 C CA . LYS A 1 88 ? 20.167 -1.800 -18.284 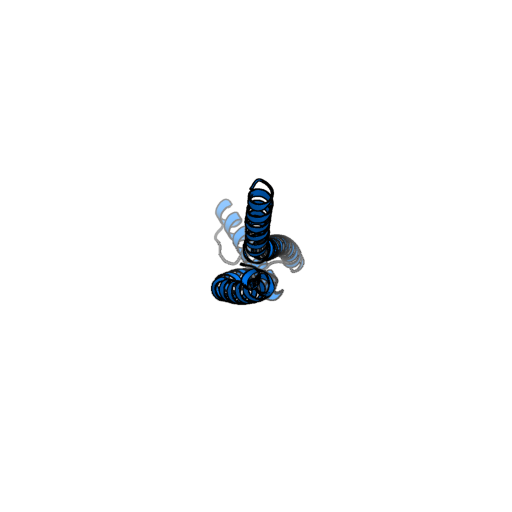1.00 87.69 88 LYS A CA 1
ATOM 715 C C . LYS A 1 88 ? 18.832 -2.333 -17.771 1.00 87.69 88 LYS A C 1
ATOM 717 O O . LYS A 1 88 ? 18.261 -1.767 -16.839 1.00 87.69 88 LYS A O 1
ATOM 722 N N . ARG A 1 89 ? 18.357 -3.445 -18.337 1.00 88.38 89 ARG A N 1
ATOM 723 C CA . ARG A 1 89 ? 17.161 -4.157 -17.880 1.00 88.38 89 ARG A CA 1
ATOM 724 C C . ARG A 1 89 ? 17.280 -4.540 -16.408 1.00 88.38 89 ARG A C 1
ATOM 726 O O . ARG A 1 89 ? 16.346 -4.264 -15.662 1.00 88.38 89 ARG A O 1
ATOM 733 N N . ASN A 1 90 ? 18.412 -5.100 -15.981 1.00 90.06 90 ASN A N 1
ATOM 734 C CA . ASN A 1 90 ? 18.641 -5.471 -14.582 1.00 90.06 90 ASN A CA 1
ATOM 735 C C . ASN A 1 90 ? 18.631 -4.245 -13.659 1.00 90.06 90 ASN A C 1
ATOM 737 O O . ASN A 1 90 ? 17.942 -4.254 -12.643 1.00 90.06 90 ASN A O 1
ATOM 741 N N . THR A 1 91 ? 19.292 -3.150 -14.049 1.00 90.38 91 THR A N 1
ATOM 742 C CA . THR A 1 91 ? 19.277 -1.898 -13.268 1.00 90.38 91 THR A CA 1
ATOM 743 C C . THR A 1 91 ? 17.876 -1.285 -13.153 1.00 90.38 91 THR A C 1
ATOM 745 O O . THR A 1 91 ? 17.529 -0.677 -12.140 1.00 90.38 91 THR A O 1
ATOM 748 N N . ILE A 1 92 ? 17.050 -1.387 -14.196 1.00 87.56 92 ILE A N 1
ATOM 749 C CA . ILE A 1 92 ? 15.660 -0.911 -14.153 1.00 87.56 92 ILE A CA 1
ATOM 750 C C . ILE A 1 92 ? 14.795 -1.850 -13.315 1.00 87.56 92 ILE A C 1
ATOM 752 O O . ILE A 1 92 ? 13.989 -1.367 -12.524 1.00 87.56 92 ILE A O 1
ATOM 756 N N . ALA A 1 93 ? 14.974 -3.165 -13.454 1.00 88.19 93 ALA A N 1
ATOM 757 C CA . ALA A 1 93 ? 14.266 -4.158 -12.657 1.00 88.19 93 ALA A CA 1
ATOM 758 C C . ALA A 1 93 ? 14.511 -3.937 -11.159 1.00 88.19 93 ALA A C 1
ATOM 760 O O . ALA A 1 93 ? 13.547 -3.840 -10.409 1.00 88.19 93 ALA A O 1
ATOM 761 N N . GLU A 1 94 ? 15.766 -3.744 -10.750 1.00 91.50 94 GLU A N 1
ATOM 762 C CA . GLU A 1 94 ? 16.143 -3.479 -9.357 1.00 91.50 94 GLU A CA 1
ATOM 763 C C . GLU A 1 94 ? 15.502 -2.185 -8.823 1.00 91.50 94 GLU A C 1
ATOM 765 O O . GLU A 1 94 ? 14.896 -2.175 -7.750 1.00 91.50 94 GLU A O 1
ATOM 770 N N . ARG A 1 95 ? 15.546 -1.092 -9.603 1.00 87.88 95 ARG A N 1
ATOM 771 C CA . ARG A 1 95 ? 14.878 0.173 -9.238 1.00 87.88 95 ARG A CA 1
ATOM 772 C C . ARG A 1 95 ? 13.364 -0.007 -9.071 1.00 87.88 95 ARG A C 1
ATOM 774 O O . ARG A 1 95 ? 12.781 0.512 -8.120 1.00 87.88 95 ARG A O 1
ATOM 781 N N . LEU A 1 96 ? 12.725 -0.750 -9.974 1.00 86.75 96 LEU A N 1
ATOM 782 C CA . LEU A 1 96 ? 11.289 -1.032 -9.917 1.00 86.75 96 LEU A CA 1
ATOM 783 C C . LEU A 1 96 ? 10.921 -1.966 -8.759 1.00 86.75 96 LEU A C 1
ATOM 785 O O . LEU A 1 96 ? 9.860 -1.800 -8.155 1.00 86.75 96 LEU A O 1
ATOM 789 N N . GLU A 1 97 ? 11.778 -2.928 -8.433 1.00 88.81 97 GLU A N 1
ATOM 790 C CA . GLU A 1 97 ? 11.601 -3.836 -7.303 1.00 88.81 97 GLU A CA 1
ATOM 791 C C . GLU A 1 97 ? 11.667 -3.079 -5.976 1.00 88.81 97 GLU A C 1
ATOM 793 O O . GLU A 1 97 ? 10.765 -3.212 -5.147 1.00 88.81 97 GLU A O 1
ATOM 798 N N . TRP A 1 98 ? 12.622 -2.163 -5.835 1.00 88.62 98 TRP A N 1
ATOM 799 C CA . TRP A 1 98 ? 12.702 -1.265 -4.686 1.00 88.62 98 TRP A CA 1
ATOM 800 C C . TRP A 1 98 ? 11.454 -0.376 -4.532 1.00 88.62 98 TRP A C 1
ATOM 802 O O . TRP A 1 98 ? 10.907 -0.207 -3.435 1.00 88.62 98 TRP A O 1
ATOM 812 N N . ASP A 1 99 ? 10.943 0.173 -5.636 1.00 85.88 99 ASP A N 1
ATOM 813 C CA . ASP A 1 99 ? 9.700 0.952 -5.631 1.00 85.88 99 ASP A CA 1
ATOM 814 C C . ASP A 1 99 ? 8.476 0.094 -5.277 1.00 85.88 99 ASP A C 1
ATOM 816 O O . ASP A 1 99 ? 7.567 0.557 -4.574 1.00 85.88 99 ASP A O 1
ATOM 820 N N . ARG A 1 100 ? 8.452 -1.172 -5.711 1.00 88.38 100 ARG A N 1
ATOM 821 C CA . ARG A 1 100 ? 7.423 -2.145 -5.330 1.00 88.38 100 ARG A CA 1
ATOM 822 C C . ARG A 1 100 ? 7.480 -2.453 -3.839 1.00 88.38 100 ARG A C 1
ATOM 824 O O . ARG A 1 100 ? 6.419 -2.477 -3.216 1.00 88.38 100 ARG A O 1
ATOM 831 N N . GLU A 1 101 ? 8.658 -2.672 -3.264 1.00 88.44 101 GLU A N 1
ATOM 832 C CA . GLU A 1 101 ? 8.820 -2.922 -1.827 1.00 88.44 101 GLU A CA 1
ATOM 833 C C . GLU A 1 101 ? 8.339 -1.734 -0.995 1.00 88.44 101 GLU A C 1
ATOM 835 O O . GLU A 1 101 ? 7.534 -1.896 -0.076 1.00 88.44 101 GLU A O 1
ATOM 840 N N . ARG A 1 102 ? 8.730 -0.511 -1.371 1.00 87.38 102 ARG A N 1
ATOM 841 C CA . ARG A 1 102 ? 8.214 0.716 -0.743 1.00 87.38 102 ARG A CA 1
ATOM 842 C C . ARG A 1 102 ? 6.702 0.846 -0.896 1.00 87.38 102 ARG A C 1
ATOM 844 O O . ARG A 1 102 ? 6.017 1.276 0.035 1.00 87.38 102 ARG A O 1
ATOM 851 N N . GLY A 1 103 ? 6.173 0.490 -2.064 1.00 85.06 103 GLY A N 1
ATOM 852 C CA . GLY A 1 103 ? 4.738 0.430 -2.320 1.00 85.06 103 GLY A CA 1
ATOM 853 C C . GLY A 1 103 ? 4.032 -0.564 -1.400 1.00 85.06 103 GLY A C 1
ATOM 854 O O . GLY A 1 103 ? 3.031 -0.213 -0.780 1.00 85.06 103 GLY A O 1
ATOM 855 N N . LEU A 1 104 ? 4.581 -1.770 -1.252 1.00 88.06 104 LEU A N 1
ATOM 856 C CA . LEU A 1 104 ? 4.068 -2.805 -0.356 1.00 88.06 104 LEU A CA 1
ATOM 857 C C . LEU A 1 104 ? 4.101 -2.340 1.099 1.00 88.06 104 LEU A C 1
ATOM 859 O O . LEU A 1 104 ? 3.102 -2.480 1.800 1.00 88.06 104 LEU A O 1
ATOM 863 N N . LEU A 1 105 ? 5.197 -1.722 1.540 1.00 90.38 105 LEU A N 1
ATOM 864 C CA . LEU A 1 105 ? 5.312 -1.182 2.891 1.00 90.38 105 LEU A CA 1
ATOM 865 C C . LEU A 1 105 ? 4.217 -0.145 3.170 1.00 90.38 105 LEU A C 1
ATOM 867 O O . LEU A 1 105 ? 3.570 -0.203 4.212 1.00 90.38 105 LEU A O 1
ATOM 871 N N . LYS A 1 106 ? 3.948 0.768 2.226 1.00 84.81 106 LYS A N 1
ATOM 872 C CA . LYS A 1 106 ? 2.849 1.743 2.350 1.00 84.81 106 LYS A CA 1
ATOM 873 C C . LYS A 1 106 ? 1.486 1.069 2.450 1.00 84.81 106 LYS A C 1
ATOM 875 O O . LYS A 1 106 ? 0.670 1.487 3.266 1.00 84.81 106 LYS A O 1
ATOM 880 N N . VAL A 1 107 ? 1.243 0.034 1.646 1.00 88.69 107 VAL A N 1
ATOM 881 C CA . VAL A 1 107 ? 0.006 -0.755 1.704 1.00 88.69 107 VAL A CA 1
ATOM 882 C C . VAL A 1 107 ? -0.134 -1.382 3.093 1.00 88.69 107 VAL A C 1
ATOM 884 O O . VAL A 1 107 ? -1.137 -1.163 3.764 1.00 88.69 107 VAL A O 1
ATOM 887 N N . VAL A 1 108 ? 0.891 -2.086 3.576 1.00 90.31 108 VAL A N 1
ATOM 888 C CA . VAL A 1 108 ? 0.889 -2.732 4.900 1.00 90.31 108 VAL A CA 1
ATOM 889 C C . VAL A 1 108 ? 0.676 -1.716 6.022 1.00 90.31 108 VAL A C 1
ATOM 891 O O . VAL A 1 108 ? -0.148 -1.945 6.909 1.00 90.31 108 VAL A O 1
ATOM 894 N N . LEU A 1 109 ? 1.364 -0.573 5.977 1.00 91.44 109 LEU A N 1
ATOM 895 C CA . LEU A 1 109 ? 1.182 0.512 6.942 1.00 91.44 109 LEU A CA 1
ATOM 896 C C . LEU A 1 109 ? -0.246 1.062 6.911 1.00 91.44 109 LEU A C 1
ATOM 898 O O . LEU A 1 109 ? -0.826 1.299 7.968 1.00 91.44 109 LEU A O 1
ATOM 902 N N . PHE A 1 110 ? -0.839 1.218 5.726 1.00 90.31 110 PHE A N 1
ATOM 903 C CA . PHE A 1 110 ? -2.218 1.679 5.592 1.00 90.31 110 PHE A CA 1
ATOM 904 C C . PHE A 1 110 ? -3.208 0.683 6.207 1.00 90.31 110 PHE A C 1
ATOM 906 O O . PHE A 1 110 ? -4.019 1.073 7.045 1.00 90.31 110 PHE A O 1
ATOM 913 N N . TYR A 1 111 ? -3.112 -0.606 5.859 1.00 89.56 111 TYR A N 1
ATOM 914 C CA . TYR A 1 11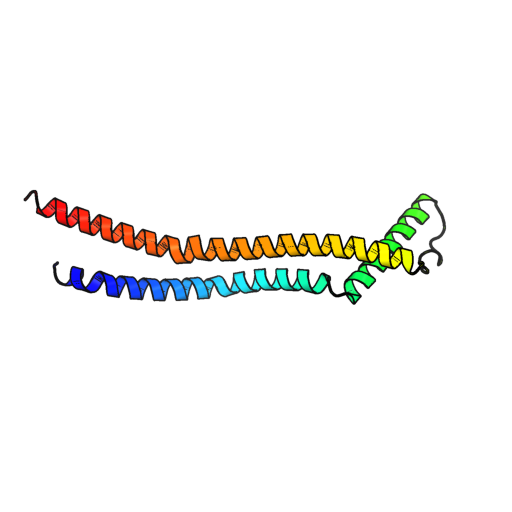1 ? -3.992 -1.642 6.411 1.00 89.56 111 TYR A CA 1
ATOM 915 C C . TYR A 1 111 ? -3.828 -1.788 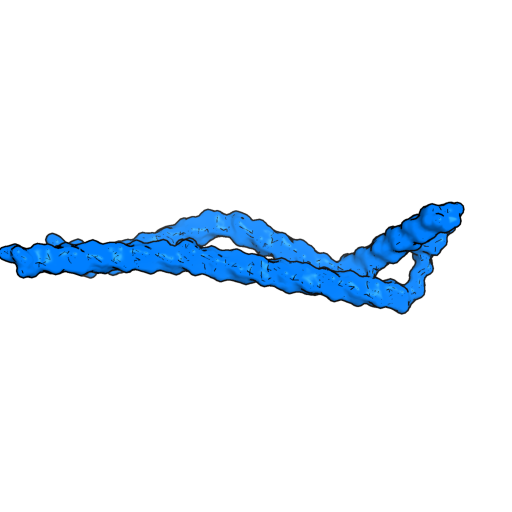7.929 1.00 89.56 111 TYR A C 1
ATOM 917 O O . TYR A 1 111 ? -4.823 -1.806 8.652 1.00 89.56 111 TYR A O 1
ATOM 925 N N . SER A 1 112 ? -2.592 -1.853 8.430 1.00 90.00 112 SER A N 1
ATOM 926 C CA . SER A 1 112 ? -2.329 -1.965 9.872 1.00 90.00 112 SER A CA 1
ATOM 927 C C . SER A 1 112 ? -2.833 -0.744 10.643 1.00 90.00 112 SER A C 1
ATOM 929 O O . SER A 1 112 ? -3.549 -0.905 11.632 1.00 90.00 112 SER A O 1
ATOM 931 N N . SER A 1 113 ? -2.554 0.472 10.161 1.00 90.69 113 SER A N 1
ATOM 932 C CA . SER A 1 113 ? -3.052 1.707 10.783 1.00 90.69 113 SER A CA 1
ATOM 933 C C . SER A 1 113 ? -4.574 1.769 10.763 1.00 90.69 113 SER A C 1
ATOM 935 O O . SER A 1 113 ? -5.178 2.147 11.762 1.00 90.69 113 SER A O 1
ATOM 937 N N . PHE A 1 114 ? -5.212 1.359 9.662 1.00 90.62 114 PHE A N 1
ATOM 938 C CA . PHE A 1 114 ? -6.667 1.334 9.567 1.00 90.62 114 PHE A CA 1
ATOM 939 C C . PHE A 1 114 ? -7.285 0.389 10.602 1.00 90.62 114 PHE A C 1
ATOM 941 O O . PHE A 1 114 ? -8.193 0.773 11.339 1.00 90.62 114 PHE A O 1
ATOM 948 N N . VAL A 1 115 ? -6.760 -0.835 10.703 1.00 89.31 115 VAL A N 1
ATOM 949 C CA . VAL A 1 115 ? -7.237 -1.824 11.676 1.00 89.31 115 VAL A CA 1
ATOM 950 C C . VAL A 1 115 ? -7.050 -1.316 13.105 1.00 89.31 115 VAL A C 1
ATOM 952 O O . VAL A 1 115 ? -7.981 -1.367 13.906 1.00 89.31 115 VAL A O 1
ATOM 955 N N . ILE A 1 116 ? -5.879 -0.773 13.431 1.00 90.19 116 ILE A N 1
ATOM 956 C CA . ILE A 1 116 ? -5.592 -0.300 14.787 1.00 90.19 116 ILE A CA 1
ATOM 957 C C . ILE A 1 116 ? -6.465 0.910 15.137 1.00 90.19 116 ILE A C 1
ATOM 959 O O . ILE A 1 116 ? -7.165 0.887 16.148 1.00 90.19 116 ILE A O 1
ATOM 963 N N . LEU A 1 117 ? -6.450 1.953 14.306 1.00 90.94 117 LEU A N 1
ATOM 964 C CA . LEU A 1 117 ? -7.051 3.247 14.635 1.00 90.94 117 LEU A CA 1
ATOM 965 C C . LEU A 1 117 ? -8.568 3.275 14.468 1.00 90.94 117 LEU A C 1
ATOM 967 O O . LEU A 1 117 ? -9.236 3.966 15.232 1.00 90.94 117 LEU A O 1
ATOM 971 N N . PHE A 1 118 ? -9.116 2.546 13.494 1.00 88.31 118 PHE A N 1
ATOM 972 C CA . PHE A 1 118 ? -10.544 2.615 13.177 1.00 88.31 118 PHE A CA 1
ATOM 973 C C . PHE A 1 118 ? -11.318 1.368 13.593 1.00 88.31 118 PHE A C 1
ATOM 975 O O . PHE A 1 118 ? -12.492 1.493 13.915 1.00 88.31 118 PHE A O 1
ATOM 982 N N . LEU A 1 119 ? -10.707 0.179 13.631 1.00 87.88 119 LEU A N 1
ATOM 983 C CA . LEU A 1 119 ? -11.421 -1.039 14.039 1.00 87.88 119 LEU A CA 1
ATOM 984 C C . LEU A 1 119 ? -11.205 -1.398 15.510 1.00 87.88 119 LEU A C 1
ATOM 986 O O . LEU A 1 119 ? -12.153 -1.827 16.158 1.00 87.88 119 LEU A O 1
ATOM 990 N N . LEU A 1 120 ? -9.997 -1.233 16.055 1.00 88.75 120 LEU A N 1
ATOM 991 C CA . LEU A 1 120 ? -9.678 -1.696 17.412 1.00 88.75 120 LEU A CA 1
ATOM 992 C C . LEU A 1 120 ? -9.777 -0.592 18.466 1.00 88.75 120 LEU A C 1
ATOM 994 O O . LEU A 1 120 ? -10.397 -0.792 19.513 1.00 88.75 120 LEU A O 1
ATOM 998 N N . PHE A 1 121 ? -9.184 0.571 18.198 1.00 89.44 121 PHE A N 1
ATOM 999 C CA . PHE A 1 121 ? -9.106 1.658 19.170 1.00 89.44 121 PHE A CA 1
ATOM 1000 C C . PHE A 1 121 ? -10.482 2.211 19.583 1.00 89.44 121 PHE A C 1
ATOM 1002 O O . PHE A 1 121 ? -10.717 2.337 20.787 1.00 89.44 121 PHE A O 1
ATOM 1009 N N . PRO A 1 122 ? -11.432 2.484 18.664 1.00 88.50 122 PRO A N 1
ATOM 1010 C CA . PRO A 1 122 ? -12.707 3.090 19.041 1.00 88.50 122 PRO A CA 1
ATOM 1011 C C . PRO A 1 122 ? -13.583 2.165 19.901 1.00 88.50 122 PRO A C 1
ATOM 1013 O O . PRO A 1 122 ? -14.050 2.620 20.948 1.00 88.50 122 PRO A O 1
ATOM 1016 N N . PRO A 1 123 ? -13.762 0.865 19.573 1.00 88.88 123 PRO A N 1
ATOM 1017 C CA . PRO A 1 123 ? -14.446 -0.065 20.467 1.00 88.88 123 PRO A CA 1
ATOM 1018 C C . PRO A 1 123 ? -13.766 -0.160 21.830 1.00 88.88 123 PRO A C 1
ATOM 1020 O O . PRO A 1 123 ? -14.428 -0.005 22.855 1.00 88.88 123 PRO A O 1
ATOM 1023 N N . LEU A 1 124 ? -12.441 -0.336 21.860 1.00 89.69 124 LEU A N 1
ATOM 1024 C CA . LEU A 1 124 ? -11.696 -0.434 23.114 1.00 89.69 124 LEU A CA 1
ATOM 1025 C C . LEU A 1 124 ? -11.915 0.803 23.993 1.00 89.69 124 LEU A C 1
ATOM 1027 O O . LEU A 1 124 ? -12.196 0.672 25.184 1.00 89.69 124 LEU A O 1
ATOM 1031 N N . PHE A 1 125 ? -11.849 1.995 23.402 1.00 89.94 125 PHE A N 1
ATOM 1032 C CA . PHE A 1 125 ? -12.084 3.249 24.105 1.00 89.94 125 PHE A CA 1
ATOM 1033 C C . PHE A 1 125 ? -13.511 3.334 24.660 1.00 89.94 125 PHE A C 1
ATOM 1035 O O . PHE A 1 125 ? -13.694 3.647 25.836 1.00 89.94 125 PHE A O 1
ATOM 1042 N N . ILE A 1 126 ? -14.524 2.985 23.858 1.00 88.06 126 ILE A N 1
ATOM 1043 C CA . ILE A 1 126 ? -15.927 2.957 24.298 1.00 88.06 126 ILE A CA 1
ATOM 1044 C C . ILE A 1 126 ? -16.116 1.954 25.442 1.00 88.06 126 ILE A C 1
ATOM 1046 O O . ILE A 1 126 ? -16.790 2.258 26.426 1.00 88.06 126 ILE A O 1
ATOM 1050 N N . TYR A 1 127 ? -15.510 0.771 25.351 1.00 88.12 127 TYR A N 1
ATOM 1051 C CA . TYR A 1 127 ? -15.578 -0.240 26.401 1.00 88.12 127 TYR A CA 1
ATOM 1052 C C . TYR A 1 127 ? -14.981 0.263 27.717 1.00 88.12 127 TYR A C 1
ATOM 1054 O O . TYR A 1 127 ? -15.625 0.159 28.764 1.00 88.12 127 TYR A O 1
ATOM 1062 N N . LEU A 1 128 ? -13.775 0.836 27.666 1.00 90.94 128 LEU A N 1
ATOM 1063 C CA . LEU A 1 128 ? -13.105 1.413 28.832 1.00 90.94 128 LEU A CA 1
ATOM 1064 C C . LEU A 1 128 ? -13.914 2.569 29.423 1.00 90.94 128 LEU A C 1
ATOM 1066 O O . LEU A 1 128 ? -14.063 2.648 30.642 1.00 90.94 128 LEU A O 1
ATOM 1070 N N . PHE A 1 129 ? -14.500 3.414 28.574 1.00 89.06 129 PHE A N 1
ATOM 1071 C CA . PHE A 1 129 ? -15.366 4.508 28.997 1.00 89.06 129 PHE A CA 1
ATOM 1072 C C . PHE A 1 129 ? -16.607 4.000 29.737 1.00 89.06 129 PHE A C 1
ATOM 1074 O O . PHE A 1 129 ? -16.895 4.455 30.846 1.00 89.06 129 PHE A O 1
ATOM 1081 N N . ILE A 1 130 ? -17.311 3.008 29.179 1.00 86.81 130 ILE A N 1
ATOM 1082 C CA . ILE A 1 130 ? -18.450 2.378 29.855 1.00 86.81 130 ILE A CA 1
ATOM 1083 C C . ILE A 1 130 ? -17.986 1.813 31.199 1.00 86.81 130 ILE A C 1
ATOM 1085 O O . ILE A 1 130 ? -18.591 2.105 32.226 1.00 86.81 130 ILE A O 1
ATOM 1089 N N . LEU A 1 131 ? -16.888 1.057 31.227 1.00 87.44 131 LEU A N 1
ATOM 1090 C CA . LEU A 1 131 ? -16.372 0.442 32.447 1.00 87.44 131 LEU A CA 1
ATOM 1091 C C . LEU A 1 131 ? -16.008 1.479 33.526 1.00 87.44 131 LEU A C 1
ATOM 1093 O O . LEU A 1 131 ? -16.309 1.264 34.704 1.00 87.44 131 LEU A O 1
ATOM 1097 N N . ALA A 1 132 ? -15.441 2.622 33.140 1.00 88.19 132 ALA A N 1
ATOM 1098 C CA . ALA A 1 132 ? -15.161 3.737 34.041 1.00 88.19 132 ALA A CA 1
ATOM 1099 C C . ALA A 1 132 ? -16.451 4.328 34.635 1.00 88.19 132 ALA A C 1
ATOM 1101 O O . ALA A 1 132 ? -16.566 4.436 35.858 1.00 88.19 132 ALA A O 1
ATOM 1102 N N . VAL A 1 133 ? -17.460 4.615 33.803 1.00 87.00 133 VAL A N 1
ATOM 1103 C CA . VAL A 1 133 ? -18.777 5.112 34.252 1.00 87.00 133 VAL A CA 1
ATOM 1104 C C . VAL A 1 133 ? -19.432 4.127 35.220 1.00 87.00 133 VAL A C 1
ATOM 1106 O O . VAL A 1 133 ? -19.902 4.508 36.291 1.00 87.00 133 VAL A O 1
ATOM 1109 N N . VAL A 1 134 ? -19.416 2.837 34.881 1.00 84.25 134 VAL A N 1
ATOM 1110 C CA . VAL A 1 134 ? -19.937 1.762 35.731 1.00 84.25 134 VAL A CA 1
ATOM 1111 C C . VAL A 1 134 ? -19.262 1.754 37.102 1.00 84.25 134 VAL A C 1
ATOM 1113 O O . VAL A 1 134 ? -19.939 1.617 38.125 1.00 84.25 134 VAL A O 1
ATOM 1116 N N . THR A 1 135 ? -17.937 1.870 37.119 1.00 84.56 135 THR A N 1
ATOM 1117 C CA . THR A 1 135 ? -17.130 1.819 38.340 1.00 84.56 135 THR A CA 1
ATOM 1118 C C . THR A 1 135 ? -17.393 3.042 39.217 1.00 84.56 135 THR A C 1
ATOM 1120 O O . THR A 1 135 ? -17.661 2.890 40.409 1.00 84.56 135 THR A O 1
ATOM 1123 N N . LEU A 1 136 ? -17.447 4.239 38.624 1.00 85.50 136 LEU A N 1
ATOM 1124 C CA . LEU A 1 136 ? -17.810 5.478 39.317 1.00 85.50 136 LEU A CA 1
ATOM 1125 C C . LEU A 1 136 ? -19.212 5.395 39.932 1.00 85.50 136 LEU A C 1
ATOM 1127 O O . LEU A 1 136 ? -19.388 5.674 41.117 1.00 85.50 136 LEU A O 1
ATOM 1131 N N . CYS A 1 137 ? -20.210 4.931 39.173 1.00 81.00 137 CYS A N 1
ATOM 1132 C CA . CYS A 1 137 ? -21.575 4.775 39.679 1.00 81.00 137 CYS A CA 1
ATOM 1133 C C . CYS A 1 137 ? -21.690 3.755 40.825 1.00 81.00 137 CYS A C 1
ATOM 1135 O O . CYS A 1 137 ? -22.594 3.875 41.655 1.00 81.00 137 CYS A O 1
ATOM 1137 N N . LYS A 1 138 ? -20.822 2.734 40.871 1.00 76.44 138 LYS A N 1
ATOM 1138 C CA . LYS A 1 138 ? -20.758 1.792 41.998 1.00 76.44 138 LYS A CA 1
ATOM 1139 C C . LYS A 1 138 ? -20.132 2.435 43.233 1.00 76.44 138 LYS A C 1
ATOM 1141 O O . LYS A 1 138 ? -20.708 2.306 44.307 1.00 76.44 138 LYS A O 1
ATOM 1146 N N . ASN A 1 139 ? -19.019 3.150 43.077 1.00 75.50 139 ASN A N 1
ATOM 1147 C CA . ASN A 1 139 ? -18.324 3.787 44.198 1.00 75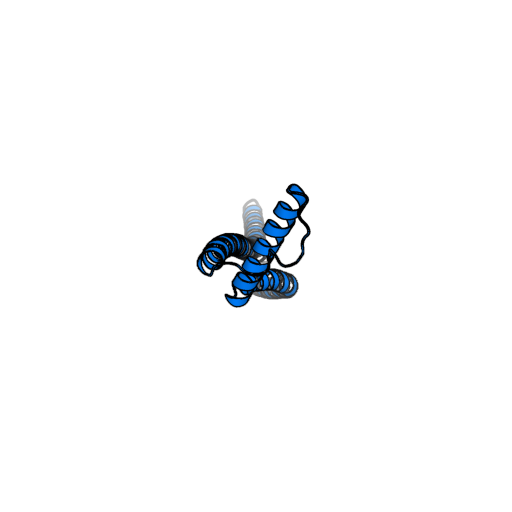.50 139 ASN A CA 1
ATOM 1148 C C . ASN A 1 139 ? -19.153 4.906 44.845 1.00 75.50 139 ASN A C 1
ATOM 1150 O O . ASN A 1 139 ? -19.225 4.975 46.067 1.00 75.50 139 ASN A O 1
ATOM 1154 N N . ILE A 1 140 ? -19.876 5.713 44.060 1.00 71.12 140 ILE A N 1
ATOM 1155 C CA . ILE A 1 140 ? -20.769 6.762 44.595 1.00 71.12 140 ILE A CA 1
ATOM 1156 C C . ILE A 1 140 ? -21.906 6.167 45.448 1.00 71.12 140 ILE A C 1
ATOM 1158 O O . ILE A 1 140 ? -22.380 6.804 46.383 1.00 71.12 140 ILE A O 1
ATOM 1162 N N . LYS A 1 141 ? -22.338 4.930 45.167 1.00 53.50 141 LYS A N 1
ATOM 1163 C CA . LYS A 1 141 ? -23.367 4.238 45.961 1.00 53.50 141 LYS A CA 1
ATOM 1164 C C . LYS A 1 141 ? -22.871 3.655 47.284 1.00 53.50 141 LYS A C 1
ATOM 1166 O O . LYS A 1 141 ? -23.713 3.249 48.068 1.00 53.50 141 LYS A O 1
ATOM 1171 N N . ILE A 1 142 ? -21.560 3.574 47.512 1.00 51.53 142 ILE A N 1
ATOM 1172 C CA . ILE A 1 142 ? -20.983 3.046 48.761 1.00 51.53 142 ILE A CA 1
ATOM 1173 C C . ILE A 1 142 ? -20.825 4.159 49.816 1.00 51.53 142 ILE A C 1
ATOM 1175 O O . ILE A 1 142 ? -20.721 3.867 50.999 1.00 51.53 142 ILE A O 1
ATOM 1179 N N . VAL A 1 143 ? -20.862 5.433 49.409 1.00 47.31 143 VAL A N 1
ATOM 1180 C CA . VAL A 1 143 ? -20.684 6.605 50.294 1.00 47.31 143 VAL A CA 1
ATOM 1181 C C . VAL A 1 143 ? -22.031 7.194 50.769 1.00 47.31 143 VAL A C 1
ATOM 1183 O O . VAL A 1 143 ? -22.072 8.279 51.339 1.00 47.31 143 VAL A O 1
ATOM 1186 N N . ARG A 1 144 ? -23.154 6.504 50.542 1.00 39.34 144 ARG A N 1
ATOM 1187 C CA . ARG A 1 144 ? -24.495 6.938 50.961 1.00 39.34 144 ARG A CA 1
ATOM 1188 C C . ARG A 1 144 ? -25.180 5.847 51.760 1.00 39.34 144 ARG A C 1
ATOM 1190 O O . ARG A 1 144 ? -25.872 6.214 52.729 1.00 39.34 144 ARG A O 1
#

pLDDT: mean 83.25, std 9.97, range [39.34, 92.06]